Protein AF-A0A7C0WYH0-F1 (afdb_monomer)

Structure (mmCIF, N/CA/C/O backbone):
data_AF-A0A7C0WYH0-F1
#
_entry.id   AF-A0A7C0WYH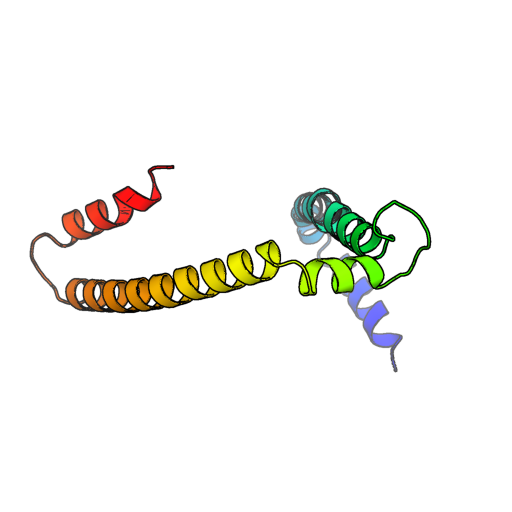0-F1
#
loop_
_atom_site.group_PDB
_atom_site.id
_atom_site.type_symbol
_atom_site.label_atom_id
_atom_site.label_alt_id
_atom_site.label_comp_id
_atom_site.label_asym_id
_atom_site.label_entity_id
_atom_site.label_seq_id
_atom_site.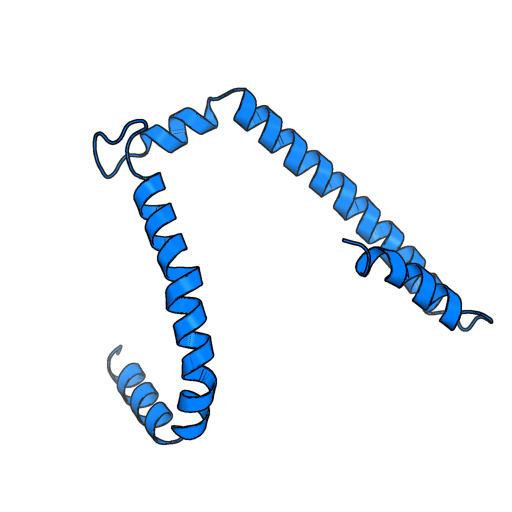pdbx_PDB_ins_code
_atom_site.Cartn_x
_atom_site.Cartn_y
_atom_site.Cartn_z
_atom_site.occupancy
_atom_site.B_iso_or_equiv
_atom_site.auth_seq_id
_atom_site.auth_comp_id
_atom_site.auth_asym_id
_atom_site.auth_atom_id
_atom_site.pdbx_PDB_model_num
ATOM 1 N N . MET A 1 1 ? 27.858 -26.585 3.522 1.00 47.06 1 MET A N 1
ATOM 2 C CA . MET A 1 1 ? 26.900 -26.501 4.652 1.00 47.06 1 MET A CA 1
ATOM 3 C C . MET A 1 1 ? 25.435 -26.288 4.215 1.00 47.06 1 MET A C 1
ATOM 5 O O . MET A 1 1 ? 24.564 -26.269 5.069 1.00 47.06 1 MET A O 1
ATOM 9 N N . SER A 1 2 ? 25.130 -26.199 2.909 1.00 54.72 2 SER A N 1
ATOM 10 C CA . SER A 1 2 ? 23.789 -25.935 2.343 1.00 54.72 2 SER A CA 1
ATOM 11 C C . SER A 1 2 ? 22.943 -27.181 2.012 1.00 54.72 2 SER A C 1
ATOM 13 O O . SER A 1 2 ? 21.732 -27.069 1.861 1.00 54.72 2 SER A O 1
ATOM 15 N N . PHE A 1 3 ? 23.538 -28.378 1.935 1.00 50.78 3 PHE A N 1
ATOM 16 C CA . PHE A 1 3 ? 22.833 -29.600 1.503 1.00 50.78 3 PHE A CA 1
ATOM 17 C C . PHE A 1 3 ? 22.036 -30.318 2.610 1.00 50.78 3 PHE A C 1
ATOM 19 O O . PHE A 1 3 ? 21.075 -31.026 2.318 1.00 50.78 3 PHE A O 1
ATOM 26 N N . VAL A 1 4 ? 22.382 -30.115 3.886 1.00 57.81 4 VAL A N 1
ATOM 27 C CA . VAL A 1 4 ? 21.726 -30.803 5.020 1.00 57.81 4 VAL A CA 1
ATOM 28 C C . VAL A 1 4 ? 20.323 -30.243 5.303 1.00 57.81 4 VAL A C 1
ATOM 30 O O . VAL A 1 4 ? 19.433 -30.978 5.722 1.00 57.81 4 VAL A O 1
ATOM 33 N N . SER A 1 5 ? 20.088 -28.961 5.002 1.00 54.69 5 SER A N 1
ATOM 34 C CA . SER A 1 5 ? 18.797 -28.295 5.235 1.00 54.69 5 SER A CA 1
ATOM 35 C C . SER A 1 5 ? 17.686 -28.811 4.304 1.00 54.69 5 SER A C 1
ATOM 37 O O . SER A 1 5 ? 16.541 -28.997 4.719 1.00 54.69 5 SER A O 1
ATOM 39 N N . PHE A 1 6 ? 18.031 -29.138 3.053 1.00 55.16 6 PHE A N 1
ATOM 40 C CA . PHE A 1 6 ? 17.059 -29.579 2.050 1.00 55.16 6 PHE A CA 1
ATOM 41 C C . PHE A 1 6 ? 16.551 -31.008 2.302 1.00 55.16 6 PHE A C 1
ATOM 43 O O . PHE A 1 6 ? 15.356 -31.276 2.171 1.00 55.16 6 PHE A O 1
ATOM 50 N N . SER A 1 7 ? 17.421 -31.927 2.745 1.00 53.94 7 SER A N 1
ATOM 51 C CA . SER A 1 7 ? 16.996 -33.302 3.063 1.00 53.94 7 SER A CA 1
ATOM 52 C C . SER A 1 7 ? 16.130 -33.367 4.329 1.00 53.94 7 SER A C 1
ATOM 54 O O . SER A 1 7 ? 15.210 -34.184 4.412 1.00 53.94 7 SER A O 1
ATOM 56 N N . PHE A 1 8 ? 16.352 -32.456 5.284 1.00 58.34 8 PHE A N 1
ATOM 57 C CA . PHE A 1 8 ? 15.503 -32.292 6.465 1.00 58.34 8 PHE A CA 1
ATOM 58 C C . PHE A 1 8 ? 14.095 -31.794 6.096 1.00 58.34 8 PHE A C 1
ATOM 60 O O . PHE A 1 8 ? 13.100 -32.334 6.587 1.00 58.34 8 PHE A O 1
ATOM 67 N N . PHE A 1 9 ? 14.003 -30.830 5.174 1.00 59.16 9 PHE A N 1
ATOM 68 C CA . PHE A 1 9 ? 12.736 -30.313 4.646 1.00 59.16 9 PHE A CA 1
ATOM 69 C C . PHE A 1 9 ? 11.920 -31.407 3.932 1.00 59.16 9 PHE A C 1
ATOM 71 O O . PHE A 1 9 ? 10.738 -31.599 4.221 1.00 59.16 9 PHE A O 1
ATOM 78 N N . LEU A 1 10 ? 12.574 -32.218 3.093 1.00 60.91 10 LEU A N 1
ATOM 79 C CA . LEU A 1 10 ? 11.945 -33.354 2.405 1.00 60.91 10 LEU A CA 1
ATOM 80 C C . LEU A 1 10 ? 11.448 -34.441 3.374 1.00 60.91 10 LEU A C 1
ATOM 82 O O . LEU A 1 10 ? 10.385 -35.031 3.166 1.00 60.91 10 LEU A O 1
ATOM 86 N N . LYS A 1 11 ? 12.166 -34.682 4.479 1.00 58.59 11 LYS A N 1
ATOM 87 C CA . LYS A 1 11 ? 11.753 -35.658 5.502 1.00 58.59 11 LYS A CA 1
ATOM 88 C C . LYS A 1 11 ? 10.536 -35.179 6.310 1.00 58.59 11 LYS A C 1
ATOM 90 O O . LYS A 1 11 ? 9.728 -36.006 6.732 1.00 58.59 11 LYS A O 1
ATOM 95 N N . ARG A 1 12 ? 10.365 -33.860 6.479 1.00 58.62 12 ARG A N 1
ATOM 96 C CA . ARG A 1 12 ? 9.192 -33.228 7.118 1.00 58.62 12 ARG A CA 1
ATOM 97 C C . ARG A 1 12 ? 7.939 -33.322 6.234 1.00 58.62 12 ARG A C 1
ATOM 99 O O . ARG A 1 12 ? 6.874 -33.658 6.744 1.00 58.62 12 ARG A O 1
ATOM 106 N N . ILE A 1 13 ? 8.091 -33.136 4.919 1.00 60.59 13 ILE A N 1
ATOM 107 C CA . ILE A 1 13 ? 7.013 -33.269 3.918 1.00 60.59 13 ILE A CA 1
ATOM 108 C C . ILE A 1 13 ? 6.364 -34.662 3.956 1.00 60.59 13 ILE A C 1
ATOM 110 O O . ILE A 1 13 ? 5.146 -34.795 3.868 1.00 60.59 13 ILE A O 1
ATOM 114 N N . SER A 1 14 ? 7.164 -35.714 4.149 1.00 59.59 14 SER A N 1
ATOM 115 C CA . SER A 1 14 ? 6.667 -37.096 4.190 1.00 59.59 14 SER A CA 1
ATOM 116 C C . SER A 1 14 ? 5.827 -37.421 5.435 1.00 59.59 14 SER A C 1
ATOM 118 O O . SER A 1 14 ? 4.983 -38.316 5.385 1.00 59.59 14 SER A O 1
ATOM 120 N N . LYS A 1 15 ? 6.022 -36.695 6.546 1.00 65.75 15 LYS A N 1
ATOM 121 C CA . LYS A 1 15 ? 5.305 -36.942 7.808 1.00 65.75 15 LYS A CA 1
ATOM 122 C C . LYS A 1 15 ? 3.924 -36.270 7.848 1.00 65.75 15 LYS A C 1
ATOM 124 O O . LYS A 1 15 ? 3.029 -36.786 8.506 1.00 65.75 15 LYS A O 1
ATOM 129 N N . ASN A 1 16 ? 3.741 -35.192 7.080 1.00 74.44 16 ASN A N 1
ATOM 130 C CA . ASN A 1 16 ? 2.560 -34.322 7.104 1.00 74.44 16 ASN A CA 1
ATOM 131 C C . ASN A 1 16 ? 1.852 -34.258 5.733 1.00 74.44 16 ASN A C 1
ATOM 133 O O . ASN A 1 16 ? 1.388 -33.209 5.288 1.00 74.44 16 ASN A O 1
ATOM 137 N N . LYS A 1 17 ? 1.773 -35.393 5.024 1.00 77.31 17 LYS A N 1
ATOM 138 C CA . LYS A 1 17 ? 1.213 -35.458 3.658 1.00 77.31 17 LYS A CA 1
ATOM 139 C C . LYS A 1 17 ? -0.235 -34.969 3.570 1.00 77.31 17 LYS A C 1
ATOM 141 O O . LYS A 1 17 ? -0.604 -34.357 2.574 1.00 77.31 17 LYS A O 1
ATOM 146 N N . PHE A 1 18 ? -1.035 -35.225 4.607 1.00 82.06 18 PHE A N 1
ATOM 147 C CA . PHE A 1 18 ? -2.437 -34.805 4.664 1.00 82.06 18 PHE A CA 1
ATOM 148 C C . PHE A 1 18 ? -2.575 -33.278 4.745 1.00 82.06 18 PHE A C 1
ATOM 150 O O . PHE A 1 18 ? -3.338 -32.684 3.991 1.00 82.06 18 PHE A O 1
ATOM 157 N N . GLU A 1 19 ? -1.767 -32.630 5.585 1.00 86.31 19 GLU A N 1
ATOM 158 C CA . GLU A 1 19 ? -1.731 -31.168 5.727 1.00 86.31 19 GLU A CA 1
ATOM 159 C C . GLU A 1 19 ? -1.280 -30.493 4.426 1.00 86.31 19 GLU A C 1
ATOM 161 O O . GLU A 1 19 ? -1.860 -29.496 4.001 1.00 86.31 19 GLU A O 1
ATOM 166 N N . ILE A 1 20 ? -0.282 -31.073 3.750 1.00 86.25 20 ILE A N 1
ATOM 167 C CA . ILE A 1 20 ? 0.213 -30.554 2.471 1.00 86.25 20 ILE A CA 1
ATOM 168 C C . ILE A 1 20 ? -0.851 -30.677 1.387 1.00 86.25 20 ILE A C 1
ATOM 170 O O . ILE A 1 20 ? -1.051 -29.719 0.655 1.00 86.25 20 ILE A O 1
ATOM 174 N N . ILE A 1 21 ? -1.561 -31.805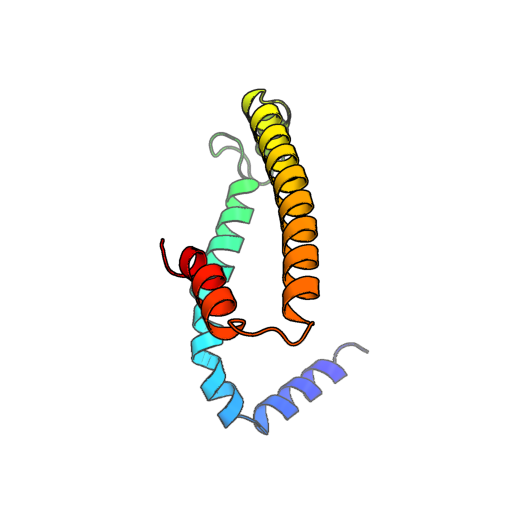 1.303 1.00 91.75 21 ILE A N 1
ATOM 175 C CA . ILE A 1 21 ? -2.653 -32.000 0.338 1.00 91.75 21 ILE A CA 1
ATOM 176 C C . ILE A 1 21 ? -3.786 -30.989 0.546 1.00 91.75 21 ILE A C 1
ATOM 178 O O . ILE A 1 21 ? -4.320 -30.482 -0.436 1.00 91.75 21 ILE A O 1
ATOM 182 N N . LEU A 1 22 ? -4.125 -30.661 1.796 1.00 91.06 22 LEU A N 1
ATOM 183 C CA . LEU A 1 22 ? -5.176 -29.687 2.108 1.00 91.06 22 LEU A CA 1
ATOM 184 C C . LEU A 1 22 ? -4.789 -28.251 1.734 1.00 91.06 22 LEU A C 1
ATOM 186 O O . LEU A 1 22 ? -5.639 -27.481 1.296 1.00 91.06 22 LEU A O 1
ATOM 190 N N . ILE A 1 23 ? -3.513 -27.892 1.883 1.00 92.25 23 ILE A N 1
ATOM 191 C CA . ILE A 1 23 ? -3.010 -26.550 1.550 1.00 92.25 23 ILE A CA 1
ATOM 192 C C . ILE A 1 23 ? -2.634 -26.448 0.061 1.00 92.25 23 ILE A C 1
ATOM 194 O O . ILE A 1 23 ? -2.652 -25.354 -0.503 1.00 92.25 23 ILE A O 1
ATOM 198 N N . LEU A 1 24 ? -2.346 -27.573 -0.604 1.00 92.38 24 LEU A N 1
ATOM 199 C CA . LEU A 1 24 ? -1.959 -27.643 -2.015 1.00 92.38 24 LEU A CA 1
ATOM 200 C C . LEU A 1 24 ? -2.889 -26.862 -2.962 1.00 92.38 24 LEU A C 1
ATOM 202 O O . LEU A 1 24 ? -2.355 -26.092 -3.758 1.00 92.38 24 LEU A O 1
ATOM 206 N N . PRO A 1 25 ? -4.234 -26.995 -2.917 1.00 92.06 25 PRO A N 1
ATOM 207 C CA . PRO A 1 25 ? -5.108 -26.262 -3.835 1.00 92.06 25 PRO A CA 1
ATOM 208 C C . PRO A 1 25 ? -5.025 -24.743 -3.641 1.00 92.06 25 PRO A C 1
ATOM 210 O O . PRO A 1 25 ? -4.976 -24.007 -4.624 1.00 92.06 25 PRO A O 1
ATOM 213 N N . LEU A 1 26 ? -4.931 -24.270 -2.393 1.00 93.25 26 LEU A N 1
ATOM 214 C CA . LEU A 1 26 ? -4.733 -22.850 -2.093 1.00 93.25 26 LEU A CA 1
ATOM 215 C C . LEU A 1 26 ? -3.366 -22.369 -2.592 1.00 93.25 26 LEU A C 1
ATOM 217 O O . LEU A 1 26 ? -3.270 -21.319 -3.222 1.00 93.25 26 LEU A O 1
ATOM 221 N N . ALA A 1 27 ? -2.312 -23.145 -2.339 1.00 91.19 27 ALA A N 1
ATOM 222 C CA . ALA A 1 27 ? -0.967 -22.808 -2.783 1.00 91.19 27 ALA A CA 1
ATOM 223 C C . ALA A 1 27 ? -0.898 -22.726 -4.314 1.00 91.19 27 ALA A C 1
ATOM 225 O O . ALA A 1 27 ? -0.436 -21.722 -4.848 1.00 91.19 27 ALA A O 1
ATOM 226 N N . LEU A 1 28 ? -1.409 -23.734 -5.027 1.00 93.19 28 LEU A N 1
ATOM 227 C CA . LEU A 1 28 ? -1.459 -23.742 -6.491 1.00 93.19 28 LEU A CA 1
ATOM 228 C C . LEU A 1 28 ? -2.244 -22.550 -7.043 1.00 93.19 28 LEU A C 1
ATOM 230 O O . LEU A 1 28 ? -1.798 -21.938 -8.011 1.00 93.19 2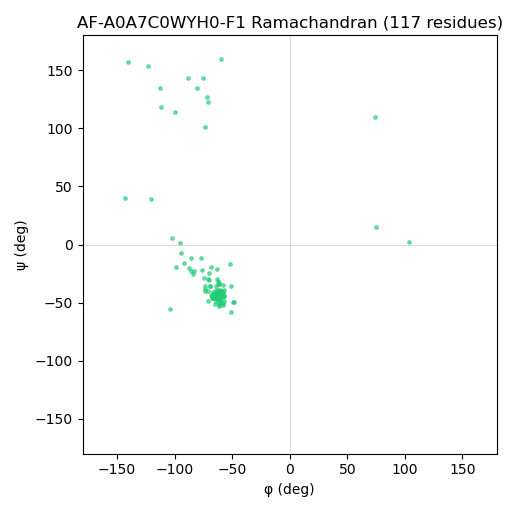8 LEU A O 1
ATOM 234 N N . PHE A 1 29 ? -3.362 -22.184 -6.410 1.00 94.06 29 PHE A N 1
ATOM 235 C CA . PHE A 1 29 ? -4.125 -20.997 -6.787 1.00 94.06 29 PHE A CA 1
ATOM 236 C C . PHE A 1 29 ? -3.289 -19.716 -6.653 1.00 94.06 29 PHE A C 1
ATOM 238 O O . PHE A 1 29 ? -3.173 -18.962 -7.616 1.00 94.06 29 PHE A O 1
ATOM 245 N N . VAL A 1 30 ? -2.641 -19.494 -5.504 1.00 94.44 30 VAL A N 1
ATOM 246 C CA . VAL A 1 30 ? -1.788 -18.313 -5.277 1.00 94.44 30 VAL A CA 1
ATOM 247 C C . VAL A 1 30 ? -0.609 -18.281 -6.255 1.00 94.44 30 VAL A C 1
ATOM 249 O O . VAL A 1 30 ? -0.322 -17.245 -6.857 1.00 94.44 30 VAL A O 1
ATOM 252 N N . PHE A 1 31 ? 0.068 -19.411 -6.471 1.00 91.44 31 PHE A N 1
ATOM 253 C CA . PHE A 1 31 ? 1.199 -19.470 -7.398 1.00 91.44 31 PHE A CA 1
ATOM 254 C C . PHE A 1 31 ? 0.772 -19.226 -8.851 1.00 91.44 31 PHE A C 1
ATOM 256 O O . PHE A 1 31 ? 1.424 -18.456 -9.555 1.00 91.44 31 PHE A O 1
ATOM 263 N N . GLY A 1 32 ? -0.330 -19.834 -9.291 1.00 91.19 32 GLY A N 1
ATOM 264 C CA . GLY A 1 32 ? -0.820 -19.703 -10.662 1.00 91.19 32 GLY A CA 1
ATOM 265 C C . GLY A 1 32 ? -1.405 -18.325 -10.966 1.00 91.19 32 GLY A C 1
ATOM 266 O O . GLY A 1 32 ? -1.037 -17.711 -11.964 1.00 91.19 32 GLY A O 1
ATOM 267 N N . PHE A 1 33 ? -2.291 -17.824 -10.101 1.00 93.44 33 PHE A N 1
ATOM 268 C CA . PHE A 1 33 ? -3.102 -16.634 -10.383 1.00 93.44 33 PHE A CA 1
ATOM 269 C C . PHE A 1 33 ? -2.571 -15.342 -9.767 1.00 93.44 33 PHE A C 1
ATOM 271 O O . PHE A 1 33 ? -2.935 -14.266 -10.229 1.00 93.44 33 PHE A O 1
ATOM 278 N N . THR A 1 34 ? -1.717 -15.410 -8.747 1.00 92.50 34 THR A N 1
ATOM 279 C CA . THR A 1 34 ? -1.117 -14.212 -8.145 1.00 92.50 34 THR A CA 1
ATOM 280 C C . THR A 1 34 ? 0.329 -14.060 -8.588 1.00 92.50 34 THR A C 1
ATOM 282 O O . THR A 1 34 ? 0.695 -13.040 -9.165 1.00 92.50 34 THR A O 1
ATOM 285 N N . ILE A 1 35 ? 1.158 -15.083 -8.374 1.00 93.94 35 ILE A N 1
ATOM 286 C CA . ILE A 1 35 ? 2.598 -14.979 -8.646 1.00 93.94 35 ILE A CA 1
ATOM 287 C C . ILE A 1 35 ? 2.889 -14.994 -10.150 1.00 93.94 35 ILE A C 1
ATOM 289 O O . ILE A 1 35 ? 3.720 -14.209 -10.604 1.00 93.94 35 ILE A O 1
ATOM 293 N N . GLY A 1 36 ? 2.182 -15.818 -10.931 1.00 92.69 36 GLY A N 1
ATOM 294 C CA . GLY A 1 36 ? 2.315 -15.852 -12.391 1.00 92.69 36 GLY A CA 1
ATOM 295 C C . GLY A 1 36 ? 2.196 -14.463 -13.042 1.00 92.69 36 GLY A C 1
ATOM 296 O O . GLY A 1 36 ? 3.158 -14.015 -13.673 1.00 92.69 36 GLY A O 1
ATOM 297 N N . PRO A 1 37 ? 1.077 -13.737 -12.848 1.00 93.94 37 PRO A N 1
ATOM 298 C CA . PRO A 1 37 ? 0.911 -12.381 -13.376 1.00 93.94 37 PRO A CA 1
ATOM 299 C C . PRO A 1 37 ? 1.922 -11.366 -12.835 1.00 93.94 37 PRO A C 1
ATOM 301 O O . PRO A 1 37 ? 2.343 -10.487 -13.579 1.00 93.94 37 PRO A O 1
ATOM 304 N N . ILE A 1 38 ? 2.358 -11.488 -11.575 1.00 95.19 38 ILE A N 1
ATOM 305 C CA . ILE A 1 38 ? 3.391 -10.604 -11.008 1.00 95.19 38 ILE A CA 1
ATOM 306 C C . ILE A 1 38 ? 4.712 -10.763 -11.762 1.00 95.19 38 ILE A C 1
ATOM 308 O O . ILE A 1 38 ? 5.329 -9.766 -12.129 1.00 95.19 38 ILE A O 1
ATOM 312 N N . ILE A 1 39 ? 5.140 -12.001 -12.027 1.00 93.38 39 ILE A N 1
ATOM 313 C CA . ILE A 1 39 ? 6.373 -12.256 -12.782 1.00 93.38 39 ILE A CA 1
ATOM 314 C C . ILE A 1 39 ? 6.256 -11.665 -14.188 1.00 93.38 39 ILE A C 1
ATOM 316 O O . ILE A 1 39 ? 7.171 -10.974 -14.630 1.00 93.38 39 ILE A O 1
ATOM 320 N N . GLN A 1 40 ? 5.124 -11.874 -14.866 1.00 90.06 40 GLN A N 1
ATOM 321 C CA . GLN A 1 40 ? 4.886 -11.291 -16.189 1.00 90.06 40 GLN A CA 1
ATOM 322 C C . GLN A 1 40 ? 4.920 -9.761 -16.153 1.00 90.06 40 GLN A C 1
ATOM 324 O O . GLN A 1 40 ? 5.581 -9.150 -16.985 1.00 90.06 40 GLN A O 1
ATOM 329 N N . ALA A 1 41 ? 4.270 -9.135 -15.169 1.00 90.62 41 ALA A N 1
ATOM 330 C CA . ALA A 1 41 ? 4.272 -7.684 -15.003 1.00 90.62 41 ALA A CA 1
ATOM 331 C C . ALA A 1 41 ? 5.687 -7.127 -14.791 1.00 90.62 41 ALA A C 1
ATOM 333 O O . ALA A 1 41 ? 6.032 -6.102 -15.374 1.00 90.62 41 ALA A O 1
ATOM 334 N N . ILE A 1 42 ? 6.516 -7.824 -14.008 1.00 90.88 42 ILE A N 1
ATOM 335 C CA . ILE A 1 42 ? 7.921 -7.458 -13.801 1.00 90.88 42 ILE A CA 1
ATOM 336 C C . ILE A 1 42 ? 8.716 -7.611 -15.100 1.00 90.88 42 ILE A C 1
ATOM 338 O O . ILE A 1 42 ? 9.494 -6.731 -15.445 1.00 90.88 42 ILE A O 1
ATOM 342 N N . MET A 1 43 ? 8.536 -8.704 -15.846 1.00 88.38 43 MET A N 1
ATOM 343 C CA . MET A 1 43 ? 9.226 -8.875 -17.129 1.00 88.38 43 MET A CA 1
ATOM 344 C C . MET A 1 43 ? 8.846 -7.760 -18.111 1.00 88.38 43 MET A C 1
ATOM 346 O O . MET A 1 43 ? 9.735 -7.106 -18.652 1.00 88.38 43 MET A O 1
ATOM 350 N N . MET A 1 44 ? 7.549 -7.466 -18.237 1.00 87.12 44 MET A N 1
ATOM 351 C CA . MET A 1 44 ? 7.039 -6.384 -19.082 1.00 87.12 44 MET A CA 1
ATOM 352 C C . MET A 1 44 ? 7.543 -5.002 -18.643 1.00 87.12 44 MET A C 1
ATOM 354 O O . MET A 1 44 ? 7.782 -4.144 -19.487 1.00 87.12 44 MET A O 1
ATOM 358 N N . SER A 1 45 ? 7.761 -4.755 -17.345 1.00 87.75 45 SER A N 1
ATOM 359 C CA . SER A 1 45 ? 8.251 -3.447 -16.886 1.00 87.75 45 SER A CA 1
ATOM 360 C C . SER A 1 45 ? 9.696 -3.144 -17.300 1.00 87.75 45 SER A C 1
ATOM 362 O O . SER A 1 45 ? 10.087 -1.976 -17.312 1.00 87.75 45 SER A O 1
ATOM 364 N N . PHE A 1 46 ? 10.482 -4.170 -17.651 1.00 87.56 46 PHE A N 1
ATOM 365 C CA . PHE A 1 46 ? 11.844 -4.031 -18.189 1.00 87.56 46 PHE A CA 1
ATOM 366 C C . PHE A 1 46 ? 11.907 -4.062 -19.720 1.00 87.56 46 PHE A C 1
ATOM 368 O O . PHE A 1 46 ? 12.999 -3.975 -20.290 1.00 87.56 46 PHE A O 1
ATOM 375 N N . GLU A 1 47 ? 10.770 -4.186 -20.398 1.00 84.25 47 GLU A N 1
ATOM 376 C CA . GLU A 1 47 ? 10.698 -3.976 -21.838 1.00 84.25 47 GLU A CA 1
ATOM 377 C C . GLU A 1 47 ? 10.755 -2.471 -22.133 1.00 84.25 47 GLU A C 1
ATOM 379 O O . GLU A 1 47 ? 10.249 -1.637 -21.372 1.00 84.25 47 GLU A O 1
ATOM 384 N N . GLY A 1 48 ? 11.422 -2.098 -23.228 1.00 73.81 48 GLY A N 1
ATOM 385 C CA . GLY A 1 48 ? 11.461 -0.707 -23.675 1.00 73.81 48 GLY A CA 1
ATOM 386 C C . GLY A 1 48 ? 10.065 -0.163 -23.965 1.00 73.81 48 GLY A C 1
ATOM 387 O O . GLY A 1 48 ? 9.139 -0.921 -24.243 1.00 73.81 48 GLY A O 1
ATOM 388 N N . THR A 1 49 ? 9.930 1.165 -23.963 1.00 64.06 49 THR A N 1
ATOM 389 C CA . THR A 1 49 ? 8.659 1.914 -24.024 1.00 64.06 49 THR A CA 1
ATOM 390 C C . THR A 1 49 ? 7.726 1.512 -25.181 1.00 64.06 49 THR A C 1
ATOM 392 O O . THR A 1 49 ? 6.539 1.813 -25.129 1.00 64.06 49 THR A O 1
ATOM 395 N N . PHE A 1 50 ? 8.249 0.817 -26.203 1.00 64.31 50 PHE A N 1
ATOM 396 C CA . PHE A 1 50 ? 7.516 0.281 -27.357 1.00 64.31 50 PHE A CA 1
ATOM 397 C C . PHE A 1 50 ? 8.048 -1.093 -27.830 1.00 64.31 50 PHE A C 1
ATOM 399 O O . PHE A 1 50 ? 8.185 -1.327 -29.028 1.00 64.31 50 PHE A O 1
ATOM 406 N N . GLY A 1 51 ? 8.406 -1.994 -26.906 1.00 65.44 51 GLY A N 1
ATOM 407 C CA . GLY A 1 51 ? 8.762 -3.388 -27.237 1.00 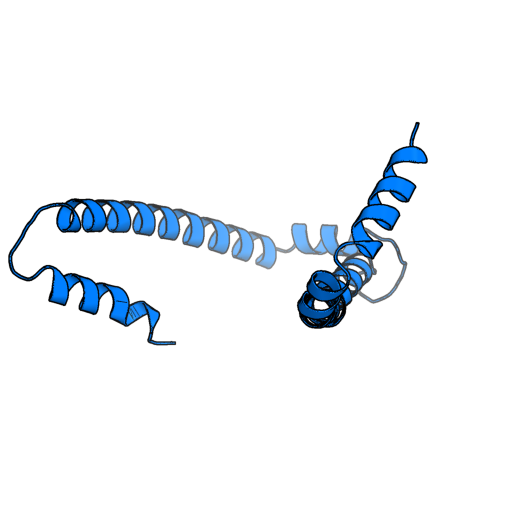65.44 51 GLY A CA 1
ATOM 408 C C . GLY A 1 51 ? 10.143 -3.590 -27.879 1.00 65.44 51 GLY A C 1
ATOM 409 O O . GLY A 1 51 ? 10.427 -4.649 -28.433 1.00 65.44 51 GLY A O 1
ATOM 410 N N . GLY A 1 52 ? 11.018 -2.583 -27.813 1.00 66.31 52 GLY A N 1
ATOM 411 C CA . GLY A 1 52 ? 12.379 -2.636 -28.350 1.00 66.31 52 GLY A CA 1
ATOM 412 C C . GLY A 1 52 ? 13.434 -2.624 -27.246 1.00 66.31 52 GLY A C 1
ATOM 413 O O . GLY A 1 52 ? 13.550 -1.632 -26.528 1.00 66.31 52 GLY A O 1
ATOM 414 N N . ASN A 1 53 ? 14.226 -3.700 -27.187 1.00 65.88 53 ASN A N 1
ATOM 415 C CA . ASN A 1 53 ? 15.307 -4.015 -26.239 1.00 65.88 53 ASN A CA 1
ATOM 416 C C . ASN A 1 53 ? 14.844 -4.436 -24.831 1.00 65.88 53 ASN A C 1
ATOM 418 O O . ASN A 1 53 ? 14.399 -3.619 -24.027 1.00 65.88 53 ASN A O 1
ATOM 422 N N . PHE A 1 54 ? 15.031 -5.724 -24.527 1.00 72.88 54 PHE A N 1
ATOM 423 C CA . PHE A 1 54 ? 14.972 -6.305 -23.185 1.00 72.88 54 PHE A CA 1
ATOM 424 C C . PHE A 1 54 ? 16.385 -6.775 -22.795 1.00 72.88 54 PHE A C 1
ATOM 426 O O . PHE A 1 54 ? 17.022 -7.442 -23.617 1.00 72.88 54 PHE A O 1
ATOM 433 N N . PRO A 1 55 ? 16.890 -6.500 -21.578 1.00 75.06 55 PRO A N 1
ATOM 434 C CA . PRO A 1 55 ? 16.322 -5.671 -20.506 1.00 75.06 55 PRO A CA 1
ATOM 435 C C . PRO A 1 55 ? 16.723 -4.183 -20.614 1.00 75.06 55 PRO A C 1
ATOM 437 O O . PRO A 1 55 ? 17.866 -3.866 -20.944 1.00 75.06 55 PRO A O 1
ATOM 440 N N . THR A 1 56 ? 15.816 -3.253 -20.283 1.00 82.81 56 THR A N 1
ATOM 441 C CA . THR A 1 56 ? 16.105 -1.805 -20.231 1.00 82.81 56 THR A CA 1
ATOM 442 C C . THR A 1 56 ? 15.441 -1.094 -19.048 1.00 82.81 56 THR A C 1
ATOM 444 O O . THR A 1 56 ? 14.432 -1.536 -18.507 1.00 82.81 56 THR A O 1
ATOM 447 N N . LEU A 1 57 ? 16.010 0.049 -18.652 1.00 86.00 57 LEU A N 1
ATOM 448 C CA . LEU A 1 57 ? 15.474 0.962 -17.630 1.00 86.00 57 LEU A CA 1
ATOM 449 C C . LEU A 1 57 ? 14.797 2.206 -18.240 1.00 86.00 57 LEU A C 1
ATOM 451 O O . LEU A 1 57 ? 14.389 3.116 -17.515 1.00 86.00 57 LEU A O 1
ATOM 455 N N . ALA A 1 58 ? 14.675 2.261 -19.571 1.00 85.75 58 ALA A N 1
ATOM 456 C CA . ALA A 1 58 ? 14.112 3.403 -20.293 1.00 85.75 58 ALA A CA 1
ATOM 457 C C . ALA A 1 58 ? 12.675 3.738 -19.854 1.00 85.75 58 ALA A C 1
ATOM 459 O O . ALA A 1 58 ? 12.356 4.908 -19.646 1.00 85.75 58 ALA A O 1
ATOM 460 N N . SER A 1 59 ? 11.842 2.717 -19.637 1.00 86.69 59 SER A N 1
ATOM 461 C CA . SER A 1 59 ? 10.444 2.857 -19.212 1.00 86.69 59 SER A CA 1
ATOM 462 C C . SER A 1 59 ? 10.320 3.528 -17.838 1.00 86.69 59 SER A C 1
ATOM 464 O O . SER A 1 59 ? 9.512 4.440 -17.660 1.00 86.69 59 SER A O 1
ATOM 466 N N . TYR A 1 60 ? 11.189 3.176 -16.884 1.00 89.31 60 TYR A N 1
ATOM 467 C CA . TYR A 1 60 ? 11.229 3.822 -15.568 1.00 89.31 60 TYR A CA 1
ATOM 468 C C . TYR A 1 60 ? 11.695 5.277 -15.650 1.00 89.31 60 TYR A C 1
ATOM 470 O O . TYR A 1 60 ? 11.068 6.159 -15.062 1.00 89.31 60 TYR A O 1
ATOM 478 N N . SER A 1 61 ? 12.767 5.546 -16.405 1.00 88.31 61 SER A N 1
ATOM 479 C CA . SER A 1 61 ? 13.276 6.910 -16.594 1.00 88.31 61 SER A CA 1
ATOM 480 C C . SER A 1 61 ? 12.221 7.823 -17.228 1.00 88.31 61 SER A C 1
ATOM 482 O O . SER A 1 61 ? 12.000 8.939 -16.752 1.00 88.31 61 SER A O 1
ATOM 484 N N . TYR A 1 62 ? 11.509 7.325 -18.243 1.00 89.62 62 TYR A N 1
ATOM 485 C CA . TYR A 1 62 ? 10.419 8.037 -18.905 1.00 89.62 62 TYR A CA 1
ATOM 486 C C . TYR A 1 62 ? 9.302 8.430 -17.925 1.00 89.62 62 TYR A C 1
ATOM 488 O O . TYR A 1 62 ? 8.924 9.599 -17.854 1.00 89.62 62 TYR A O 1
ATOM 496 N N . ILE A 1 63 ? 8.814 7.479 -17.119 1.00 89.94 63 ILE A N 1
ATOM 497 C CA . ILE A 1 63 ? 7.717 7.710 -16.167 1.00 89.94 63 ILE A CA 1
ATOM 498 C C . ILE A 1 63 ? 8.122 8.710 -15.077 1.00 89.94 63 ILE A C 1
ATOM 500 O O . ILE A 1 63 ? 7.366 9.631 -14.777 1.00 89.94 63 ILE A O 1
ATOM 504 N N . VAL A 1 64 ? 9.329 8.580 -14.516 1.00 90.38 64 VAL A N 1
ATOM 505 C CA . VAL A 1 64 ? 9.810 9.450 -13.426 1.00 90.38 64 VAL A CA 1
ATOM 506 C C . VAL A 1 64 ? 9.907 10.915 -13.861 1.00 90.38 64 VAL A C 1
ATOM 508 O O . VAL A 1 64 ? 9.684 11.813 -13.049 1.00 90.38 64 VAL A O 1
ATOM 511 N N . HIS A 1 65 ? 10.203 11.187 -15.134 1.00 91.31 65 HIS A N 1
ATOM 512 C CA . HIS A 1 65 ? 10.256 12.551 -15.670 1.00 91.31 65 HIS A CA 1
ATOM 513 C C . HIS A 1 65 ? 8.890 13.079 -16.129 1.00 91.31 65 HIS A C 1
ATOM 515 O O . HIS A 1 65 ? 8.745 14.284 -16.339 1.00 91.31 65 HIS A O 1
ATOM 521 N N . HIS A 1 66 ? 7.877 12.219 -16.228 1.00 93.06 66 HIS A N 1
ATOM 522 C CA . HIS A 1 66 ? 6.554 12.588 -16.706 1.00 93.06 66 HIS A CA 1
ATOM 523 C C . HIS A 1 66 ? 5.794 13.440 -15.673 1.00 93.06 66 HIS A C 1
ATOM 525 O O . HIS A 1 66 ? 5.629 13.051 -14.514 1.00 93.06 66 HIS A O 1
ATOM 531 N N . HIS A 1 67 ? 5.286 14.607 -16.086 1.00 92.19 67 HIS A N 1
ATOM 532 C CA . HIS A 1 67 ? 4.626 15.557 -15.178 1.00 92.19 67 HIS A CA 1
ATOM 533 C C . HIS A 1 67 ? 3.405 14.948 -14.466 1.00 92.19 67 HIS A C 1
ATOM 535 O O . HIS A 1 67 ? 3.267 15.080 -13.250 1.00 92.19 67 HIS A O 1
ATOM 541 N N . TYR A 1 68 ? 2.571 14.205 -15.200 1.00 94.50 68 TYR A N 1
ATOM 542 C CA . TYR A 1 68 ? 1.395 13.544 -14.629 1.00 94.50 68 TYR A CA 1
ATOM 543 C C . TYR A 1 68 ? 1.751 12.500 -13.568 1.00 94.50 68 TYR A C 1
ATOM 545 O O . TYR A 1 68 ? 1.021 12.363 -12.592 1.00 94.50 68 TYR A O 1
ATOM 553 N N . PHE A 1 69 ? 2.882 11.798 -13.714 1.00 94.50 69 PHE A N 1
ATOM 554 C CA . PHE A 1 69 ? 3.312 10.809 -12.726 1.00 94.50 69 PHE A CA 1
ATOM 555 C C . PHE A 1 69 ? 3.695 11.485 -11.409 1.00 94.50 69 PHE A C 1
ATOM 557 O O . PHE A 1 69 ? 3.242 11.067 -10.349 1.00 94.50 69 PHE A O 1
ATOM 564 N N . LYS A 1 70 ? 4.464 12.578 -11.471 1.00 94.75 70 LYS A N 1
ATOM 565 C CA . LYS A 1 70 ? 4.846 13.344 -10.274 1.00 94.75 70 LYS A CA 1
ATOM 566 C C . LYS A 1 70 ? 3.628 13.927 -9.559 1.00 94.75 70 LYS A C 1
ATOM 568 O O . LYS A 1 70 ? 3.540 13.828 -8.339 1.00 94.75 70 LYS A O 1
ATOM 573 N N . ALA A 1 71 ? 2.686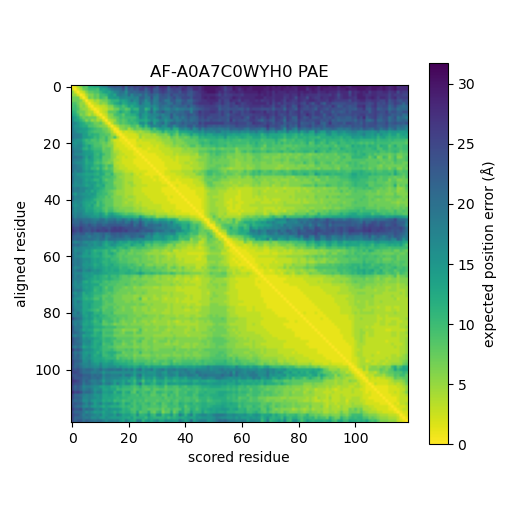 14.494 -10.314 1.00 96.44 71 ALA A N 1
ATOM 574 C CA . ALA A 1 71 ? 1.448 15.033 -9.757 1.00 96.44 71 ALA A CA 1
ATOM 575 C C . ALA A 1 71 ? 0.590 13.933 -9.105 1.00 96.44 71 ALA A C 1
ATOM 577 O O . ALA A 1 71 ? 0.151 14.087 -7.967 1.00 96.44 71 ALA A O 1
ATOM 578 N N . ALA A 1 72 ? 0.403 12.797 -9.784 1.00 97.06 72 ALA A N 1
ATOM 579 C CA . ALA A 1 72 ? -0.338 11.658 -9.247 1.00 97.06 72 ALA A CA 1
ATOM 580 C C . ALA A 1 72 ? 0.328 11.067 -7.993 1.00 97.06 72 ALA A C 1
ATOM 582 O O . ALA A 1 72 ? -0.358 10.768 -7.014 1.00 97.06 72 ALA A O 1
ATOM 583 N N . LEU A 1 73 ? 1.660 10.945 -7.992 1.00 97.19 73 LEU A N 1
ATOM 584 C CA . LEU A 1 73 ? 2.433 10.448 -6.855 1.00 97.19 73 LEU A CA 1
ATOM 585 C C . LEU A 1 73 ? 2.287 11.370 -5.641 1.00 97.19 73 LEU A C 1
ATOM 587 O O . LEU A 1 73 ? 2.004 10.894 -4.544 1.00 97.19 73 LEU A O 1
ATOM 591 N N . PHE A 1 74 ? 2.425 12.685 -5.841 1.00 97.50 74 PHE A N 1
ATOM 592 C CA . PHE A 1 74 ? 2.236 13.667 -4.777 1.00 97.50 74 PHE A CA 1
ATOM 593 C C . PHE A 1 74 ? 0.817 13.614 -4.209 1.00 97.50 74 PHE A C 1
ATOM 595 O O . PHE A 1 74 ? 0.657 13.510 -2.997 1.00 97.50 74 PHE A O 1
ATOM 602 N N . ASN A 1 75 ? -0.205 13.613 -5.069 1.00 97.44 75 ASN A N 1
ATOM 603 C CA . ASN A 1 75 ? -1.599 13.534 -4.632 1.00 97.44 75 ASN A CA 1
ATOM 604 C C . ASN A 1 75 ? -1.875 12.254 -3.839 1.00 97.44 75 ASN A C 1
ATOM 606 O O . ASN A 1 75 ? -2.519 12.315 -2.797 1.00 97.44 75 ASN A O 1
ATOM 610 N N . THR A 1 76 ? -1.355 11.111 -4.293 1.00 97.75 76 THR A N 1
ATOM 611 C CA . THR A 1 76 ? -1.510 9.828 -3.592 1.00 97.75 76 THR A CA 1
ATOM 612 C C . THR A 1 76 ? -0.883 9.898 -2.204 1.00 97.75 76 THR A C 1
ATOM 614 O O . THR A 1 76 ? -1.555 9.630 -1.215 1.00 97.75 76 THR A O 1
ATOM 617 N N . ILE A 1 77 ? 0.377 10.331 -2.104 1.00 98.31 77 ILE A N 1
ATOM 618 C CA . ILE A 1 77 ? 1.076 10.436 -0.817 1.00 98.31 77 ILE A CA 1
ATOM 619 C C . ILE A 1 77 ? 0.377 11.438 0.106 1.00 98.31 77 ILE A C 1
ATOM 621 O O . ILE A 1 77 ? 0.218 11.167 1.293 1.00 98.31 77 ILE A O 1
ATOM 625 N N . PHE A 1 78 ? -0.061 12.578 -0.427 1.00 98.38 78 PHE A N 1
ATOM 626 C CA . PHE A 1 78 ? -0.740 13.613 0.341 1.00 98.38 78 PHE A CA 1
ATOM 627 C C . PHE A 1 78 ? -2.088 13.124 0.884 1.00 98.38 78 PHE A C 1
ATOM 629 O O . PHE A 1 78 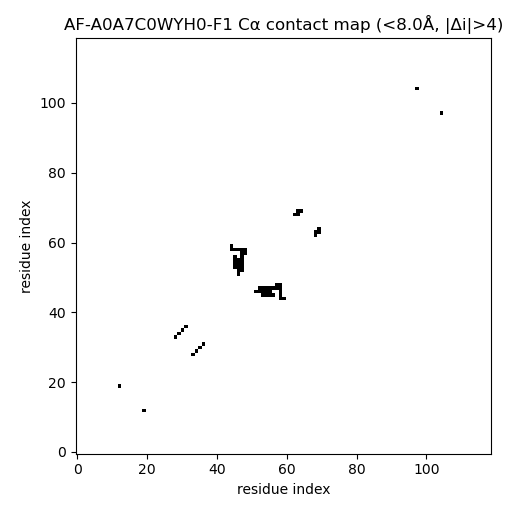? -2.326 13.207 2.088 1.00 98.38 78 PHE A O 1
ATOM 636 N N . ILE A 1 79 ? -2.945 12.562 0.024 1.00 98.25 79 ILE A N 1
ATOM 637 C CA . ILE A 1 79 ? -4.261 12.045 0.419 1.00 98.25 79 ILE A CA 1
ATOM 638 C C . ILE A 1 79 ? -4.104 10.873 1.389 1.00 98.25 79 ILE A C 1
ATOM 640 O O . ILE A 1 79 ? -4.770 10.860 2.419 1.00 98.25 79 ILE A O 1
ATOM 644 N N . THR A 1 80 ? -3.205 9.922 1.118 1.00 98.12 80 THR A N 1
ATOM 645 C CA . THR A 1 80 ? -2.947 8.796 2.026 1.00 98.12 80 THR A CA 1
ATOM 646 C C . THR A 1 80 ? -2.390 9.272 3.363 1.00 98.12 80 THR A C 1
ATOM 648 O O . THR A 1 80 ? -2.852 8.819 4.402 1.00 98.12 80 THR A O 1
ATOM 651 N N . GLY A 1 81 ? -1.431 10.200 3.366 1.00 98.44 81 GLY A N 1
ATOM 652 C CA . GLY A 1 81 ? -0.824 10.711 4.593 1.00 98.44 81 GLY A CA 1
ATOM 653 C C . GLY A 1 81 ? -1.825 11.458 5.473 1.00 98.44 81 GLY A C 1
ATOM 654 O O . GLY A 1 81 ? -1.936 11.170 6.666 1.00 98.44 81 GLY A O 1
ATOM 655 N N . VAL A 1 82 ? -2.591 12.382 4.888 1.00 98.44 82 VAL A N 1
ATOM 656 C CA . VAL A 1 82 ? -3.631 13.132 5.609 1.00 98.44 82 VAL A CA 1
ATOM 657 C C . VAL A 1 82 ? -4.764 12.199 6.037 1.00 98.44 82 VAL A C 1
ATOM 659 O O . VAL A 1 82 ? -5.163 12.226 7.200 1.00 98.44 82 VAL A O 1
ATOM 662 N N . GLY A 1 83 ? -5.240 11.342 5.132 1.00 98.06 83 GLY A N 1
ATOM 663 C CA . GLY A 1 83 ? -6.311 10.382 5.388 1.00 98.06 83 GLY A CA 1
ATOM 664 C C . GLY A 1 83 ? -5.972 9.433 6.531 1.00 98.06 83 GLY A C 1
ATOM 665 O O . GLY A 1 83 ? -6.720 9.374 7.500 1.00 98.06 83 GLY A O 1
ATOM 666 N N . LEU A 1 84 ? -4.808 8.779 6.479 1.00 98.12 84 LEU A N 1
ATOM 667 C CA . LEU A 1 84 ? -4.365 7.846 7.516 1.00 98.12 84 LEU A CA 1
ATOM 668 C C . LEU A 1 84 ? -4.156 8.548 8.861 1.00 98.12 84 LEU A C 1
ATOM 670 O O . LEU A 1 84 ? -4.531 8.018 9.902 1.00 98.12 84 LEU A O 1
ATOM 674 N N . THR A 1 85 ? -3.583 9.755 8.859 1.00 98.38 85 THR A N 1
ATOM 675 C CA . THR A 1 85 ? -3.394 10.527 10.098 1.00 98.38 85 THR A CA 1
ATOM 676 C C . THR A 1 85 ? -4.737 10.824 10.761 1.00 98.38 85 THR A C 1
ATOM 678 O O . THR A 1 85 ? -4.899 10.595 11.959 1.00 98.38 85 THR A O 1
ATOM 681 N N . LEU A 1 86 ? -5.717 11.298 9.987 1.00 98.12 86 LEU A N 1
ATOM 682 C CA . LEU A 1 86 ? -7.062 11.558 10.493 1.00 98.12 86 LEU A CA 1
ATOM 683 C C . LEU A 1 86 ? -7.751 10.266 10.942 1.00 98.12 86 LEU A C 1
ATOM 685 O O . LEU A 1 86 ? -8.303 10.232 12.039 1.00 98.12 86 LEU A O 1
ATOM 689 N N . GLU A 1 87 ? -7.681 9.201 10.144 1.00 95.94 87 GLU A N 1
ATOM 690 C CA . GLU A 1 87 ? -8.263 7.894 10.458 1.00 95.94 87 GLU A CA 1
ATOM 691 C C . GLU A 1 87 ? -7.729 7.341 11.783 1.00 95.94 87 GLU A C 1
ATOM 693 O O . GLU A 1 87 ? -8.511 6.900 12.621 1.00 95.94 87 GLU A O 1
ATOM 698 N N . LEU A 1 88 ? -6.419 7.436 12.027 1.00 97.62 88 LEU A N 1
ATOM 699 C CA . LEU A 1 88 ? -5.814 7.000 13.284 1.00 97.62 88 LEU A CA 1
ATOM 700 C C . LEU A 1 88 ? -6.259 7.865 14.465 1.00 97.62 88 LEU A C 1
ATOM 702 O O . LEU A 1 88 ? -6.578 7.327 15.524 1.00 97.62 88 LEU A O 1
ATOM 706 N N . ILE A 1 89 ? -6.315 9.190 14.301 1.00 98.25 89 ILE A N 1
ATOM 707 C CA . ILE A 1 89 ? -6.775 10.102 15.358 1.00 98.25 89 ILE A CA 1
ATOM 708 C C . ILE A 1 89 ? -8.231 9.798 15.722 1.00 98.25 89 ILE A C 1
ATOM 710 O O . ILE A 1 89 ? -8.535 9.560 16.892 1.00 98.25 89 ILE A O 1
ATOM 714 N N . PHE A 1 90 ? -9.130 9.759 14.737 1.00 95.69 90 PHE A N 1
ATOM 715 C CA . PHE A 1 90 ? -10.540 9.459 14.975 1.00 95.69 90 PHE A CA 1
ATOM 716 C C . PHE A 1 90 ? -10.727 8.035 15.496 1.00 95.69 90 PHE A C 1
ATOM 718 O O . PHE A 1 90 ? -11.444 7.842 16.474 1.00 95.69 90 PHE A O 1
ATOM 725 N N . GLY A 1 91 ? -10.039 7.050 14.920 1.00 94.19 91 GLY A N 1
ATOM 726 C CA . GLY A 1 91 ? -10.068 5.663 15.373 1.00 94.19 91 GLY A CA 1
ATOM 727 C C . GLY A 1 91 ? -9.660 5.522 16.839 1.00 94.19 91 GLY A C 1
ATOM 728 O O . GLY A 1 91 ? -10.353 4.853 17.603 1.00 94.19 91 GLY A O 1
ATOM 729 N N . MET A 1 92 ? -8.599 6.214 17.269 1.00 96.50 92 MET A N 1
ATOM 730 C CA . MET A 1 92 ? -8.173 6.236 18.672 1.00 96.50 92 MET A CA 1
ATOM 731 C C . MET A 1 92 ? -9.189 6.930 19.582 1.00 96.50 92 MET A C 1
ATOM 733 O O . MET A 1 92 ? -9.530 6.381 20.629 1.00 96.50 92 MET A O 1
ATOM 737 N N . ILE A 1 93 ? -9.708 8.101 19.194 1.00 94.62 93 ILE A N 1
ATOM 738 C CA . ILE A 1 93 ? -10.738 8.814 19.968 1.00 94.62 93 ILE A CA 1
ATOM 739 C C . ILE A 1 93 ? -11.961 7.912 20.171 1.00 94.62 93 ILE A C 1
ATOM 741 O O . ILE A 1 93 ? -12.433 7.735 21.295 1.00 94.62 93 ILE A O 1
ATOM 745 N N . LEU A 1 94 ? -12.449 7.297 19.092 1.00 91.94 94 LEU A N 1
ATOM 746 C CA . LEU A 1 9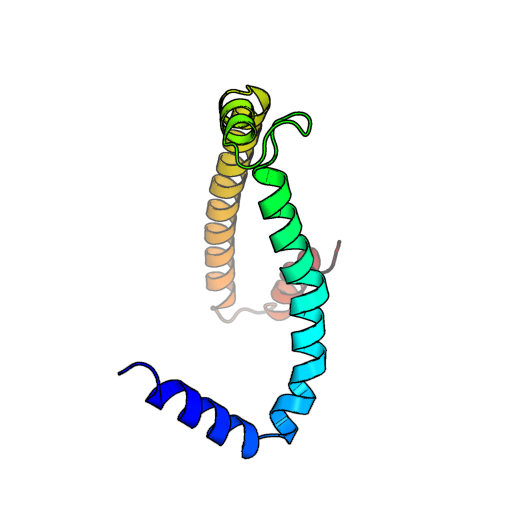4 ? -13.594 6.395 19.127 1.00 91.94 94 LEU A CA 1
ATOM 747 C C . LEU A 1 94 ? -13.302 5.151 19.973 1.00 91.94 94 LEU A C 1
ATOM 749 O O . LEU A 1 94 ? -14.152 4.755 20.768 1.00 91.94 94 LEU A O 1
ATOM 753 N N . ALA A 1 95 ? -12.104 4.567 19.867 1.00 92.44 95 ALA A N 1
ATOM 754 C CA . ALA A 1 95 ? -11.691 3.428 20.684 1.00 92.44 95 ALA A CA 1
ATOM 755 C C . ALA A 1 95 ? -11.678 3.760 22.185 1.00 92.44 95 ALA A C 1
ATOM 757 O O . ALA A 1 95 ? -12.169 2.963 22.985 1.00 92.44 95 ALA A O 1
ATOM 758 N N . LEU A 1 96 ? -11.180 4.941 22.569 1.00 92.75 96 LEU A N 1
ATOM 759 C CA . LEU A 1 96 ? -11.174 5.399 23.961 1.00 92.75 96 LEU A CA 1
ATOM 760 C C . LEU A 1 96 ? -12.595 5.603 24.500 1.00 92.75 96 LEU A C 1
ATOM 762 O O . LEU A 1 96 ? -12.914 5.099 25.575 1.00 92.75 96 LEU A O 1
ATOM 766 N N . ILE A 1 97 ? -13.480 6.246 23.730 1.00 90.38 97 ILE A N 1
ATOM 767 C CA . ILE A 1 97 ? -14.901 6.404 24.099 1.00 90.38 97 ILE A CA 1
ATOM 768 C C . ILE A 1 97 ? -15.556 5.034 24.304 1.00 90.38 97 ILE A C 1
ATOM 770 O O . ILE A 1 97 ? -16.299 4.808 25.259 1.00 90.38 97 ILE A O 1
ATOM 774 N N . LEU A 1 98 ? -15.262 4.088 23.414 1.00 89.38 98 LEU A N 1
ATOM 775 C CA . LEU A 1 98 ? -15.828 2.745 23.447 1.00 89.38 98 LEU A CA 1
ATOM 776 C C . LEU A 1 98 ? -15.201 1.833 24.508 1.00 89.38 98 LEU A C 1
ATOM 778 O O . LEU A 1 98 ? -15.746 0.755 24.763 1.00 89.38 98 LEU A O 1
ATOM 782 N N . SER A 1 99 ? -14.088 2.246 25.115 1.00 89.94 99 SER A N 1
ATOM 783 C CA . SER A 1 99 ? -13.451 1.568 26.245 1.00 89.94 99 SER A CA 1
ATOM 784 C C . SER A 1 99 ? -14.252 1.766 27.537 1.00 89.94 99 SER A C 1
ATOM 786 O O . SER A 1 99 ? -14.439 0.814 28.301 1.00 89.94 99 SER A O 1
ATOM 788 N N . GLU A 1 100 ? -14.866 2.940 27.715 1.00 87.00 100 GLU A N 1
ATOM 789 C CA . GLU A 1 100 ? -15.646 3.320 28.904 1.00 87.00 100 GLU A CA 1
ATOM 790 C C . GLU A 1 100 ? -17.071 2.761 28.912 1.00 87.00 100 GLU A C 1
ATOM 792 O O . GLU A 1 100 ? -17.764 2.751 27.888 1.00 87.00 100 GLU A O 1
ATOM 797 N N . LYS A 1 101 ? -17.531 2.213 30.044 1.00 82.25 101 LYS A N 1
ATOM 798 C CA . LYS A 1 101 ? -18.843 1.542 30.123 1.00 82.25 101 LYS A CA 1
ATOM 799 C C . LYS A 1 101 ? -19.974 2.583 30.091 1.00 82.25 101 LYS A C 1
ATOM 801 O O . LYS A 1 101 ? -20.292 3.166 31.118 1.00 82.25 101 LYS A O 1
ATOM 806 N N . PHE A 1 102 ? -20.613 2.767 28.932 1.00 87.88 102 PHE A N 1
ATOM 807 C CA . PHE A 1 102 ? -21.770 3.658 28.759 1.00 87.88 102 PHE A CA 1
ATOM 808 C C . PHE A 1 102 ? -23.005 2.933 28.196 1.00 87.88 102 PHE A C 1
ATOM 810 O O . PHE A 1 102 ? -22.903 1.922 27.490 1.00 87.88 102 PHE A O 1
ATOM 817 N N . PHE A 1 103 ? -24.191 3.461 28.509 1.00 79.38 103 PHE A N 1
ATOM 818 C CA . PHE A 1 103 ? -25.472 2.959 28.009 1.00 79.38 103 PHE A CA 1
ATOM 819 C C . PHE A 1 103 ? -25.621 3.275 26.509 1.00 79.38 103 PHE A C 1
ATOM 821 O O . PHE A 1 103 ? -25.522 4.431 26.114 1.00 79.38 103 PHE A O 1
ATOM 828 N N . GLY A 1 104 ? -25.825 2.256 25.661 1.00 84.69 104 GLY A N 1
ATOM 829 C CA . GLY A 1 104 ? -25.937 2.416 24.196 1.00 84.69 104 GLY A CA 1
ATOM 830 C C . GLY A 1 104 ? -24.705 2.005 23.368 1.00 84.69 104 GLY A C 1
ATOM 831 O O . GLY A 1 104 ? -24.742 2.081 22.140 1.00 84.69 104 GLY A O 1
ATOM 832 N N . ARG A 1 105 ? -23.639 1.485 23.998 1.00 84.81 105 ARG A N 1
ATOM 833 C CA . ARG A 1 105 ? -22.397 1.032 23.327 1.00 84.81 105 ARG A CA 1
ATOM 834 C C . ARG A 1 105 ? -22.622 0.062 22.153 1.00 84.81 105 ARG A C 1
ATOM 836 O O . ARG A 1 105 ? -21.883 0.109 21.171 1.00 84.81 105 ARG A O 1
ATOM 843 N N . GLY A 1 106 ? -23.616 -0.825 22.248 1.00 85.25 106 GLY A N 1
ATOM 844 C CA . GLY A 1 106 ? -23.929 -1.803 21.196 1.00 85.25 106 GLY A CA 1
ATOM 845 C C . GLY A 1 106 ? -24.439 -1.161 19.902 1.00 85.25 106 GLY A C 1
ATOM 846 O O . GLY A 1 106 ? -24.007 -1.544 18.819 1.00 85.25 106 GLY A O 1
ATOM 847 N N . ILE A 1 107 ? -25.286 -0.135 20.019 1.00 89.44 107 ILE A N 1
ATOM 848 C CA . ILE A 1 107 ? -25.808 0.619 18.870 1.00 89.44 107 ILE A CA 1
ATOM 849 C C . ILE A 1 107 ? -24.674 1.417 18.223 1.00 89.44 107 ILE A C 1
ATOM 851 O O . ILE A 1 107 ? -24.519 1.395 17.007 1.00 89.44 107 ILE A O 1
ATOM 855 N N . PHE A 1 108 ? -23.828 2.053 19.037 1.00 89.12 108 PHE A N 1
ATOM 856 C CA . PHE A 1 108 ? -22.688 2.824 18.542 1.00 89.12 108 PHE A CA 1
ATOM 857 C C . PHE A 1 108 ? -21.703 1.952 17.743 1.00 89.12 108 PHE A C 1
ATOM 859 O O . PHE A 1 108 ? -21.288 2.332 16.652 1.00 89.12 108 PHE A O 1
ATOM 866 N N . ARG A 1 109 ? -21.414 0.731 18.225 1.00 87.25 109 ARG A N 1
ATOM 867 C CA . ARG A 1 109 ? -20.634 -0.279 17.482 1.00 87.25 109 ARG A CA 1
ATOM 868 C C . ARG A 1 109 ? -21.264 -0.641 16.143 1.00 87.25 109 ARG A C 1
ATOM 870 O O . ARG A 1 109 ? -20.552 -0.724 15.152 1.00 87.25 109 ARG A O 1
ATOM 877 N N . ALA A 1 110 ? -22.576 -0.862 16.112 1.00 89.56 110 ALA A N 1
ATOM 878 C CA . ALA A 1 110 ? -23.269 -1.219 14.880 1.00 89.56 110 ALA A CA 1
ATOM 879 C C . ALA A 1 110 ? -23.178 -0.092 13.837 1.00 89.56 110 ALA A C 1
ATOM 881 O O . ALA A 1 110 ? -22.816 -0.355 12.695 1.00 89.56 110 ALA A O 1
ATOM 882 N N . VAL A 1 111 ? -23.415 1.162 14.239 1.00 91.44 111 VAL A N 1
ATOM 883 C CA . VAL A 1 111 ? -23.339 2.331 13.343 1.00 91.44 111 VAL A CA 1
ATOM 884 C C . VAL A 1 111 ? -21.929 2.535 12.785 1.00 91.44 111 VAL A C 1
ATOM 886 O O . VAL A 1 111 ? -21.785 2.825 11.603 1.00 91.44 111 VAL A O 1
ATOM 889 N N . MET A 1 112 ? -20.886 2.331 13.596 1.00 89.06 112 MET A N 1
ATOM 890 C CA . MET A 1 112 ? -19.490 2.412 13.140 1.00 89.06 112 MET A CA 1
ATOM 891 C C . MET A 1 112 ? -19.124 1.364 12.087 1.00 89.06 112 MET A C 1
ATOM 893 O O . MET A 1 112 ? -18.246 1.611 11.268 1.00 89.06 112 MET A O 1
ATOM 897 N N . LEU A 1 113 ? -19.768 0.194 12.118 1.00 90.00 113 LEU A N 1
ATOM 898 C CA . LEU A 1 113 ? -19.500 -0.899 11.182 1.00 90.00 113 LEU A CA 1
ATOM 899 C C . LEU A 1 113 ? -20.323 -0.798 9.893 1.00 90.00 113 LEU A C 1
ATOM 901 O O . LEU A 1 113 ? -19.925 -1.384 8.891 1.00 90.00 113 LEU A O 1
ATOM 905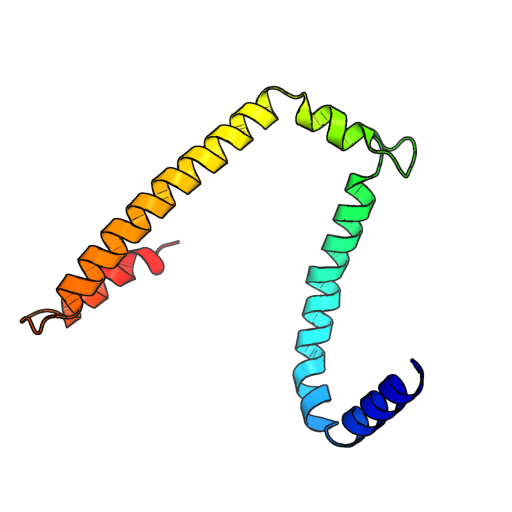 N N . LEU A 1 114 ? -21.431 -0.047 9.891 1.00 90.94 114 LEU A N 1
ATOM 906 C CA . LEU A 1 114 ? -22.240 0.196 8.690 1.00 90.94 114 LEU A CA 1
ATOM 907 C C . LEU A 1 114 ? -21.420 0.624 7.461 1.00 90.94 114 LEU A C 1
ATOM 909 O O . LEU A 1 114 ? -21.611 0.004 6.415 1.00 90.94 114 LEU A O 1
ATOM 913 N N . PRO A 1 115 ? -20.504 1.611 7.539 1.00 86.62 115 PRO A N 1
ATOM 914 C CA . PRO A 1 115 ? -19.744 2.037 6.365 1.00 86.62 115 PRO A CA 1
ATOM 915 C C . PRO A 1 115 ? -18.844 0.942 5.776 1.00 86.62 115 PRO A C 1
ATOM 917 O O . PRO A 1 115 ? -18.516 1.024 4.602 1.00 86.62 115 PRO A O 1
ATOM 920 N N . LEU A 1 116 ? -18.469 -0.095 6.535 1.00 89.44 116 LEU A N 1
ATOM 921 C CA . LEU A 1 116 ? -17.639 -1.193 6.017 1.00 89.44 116 LEU A CA 1
ATOM 922 C C . LEU A 1 116 ? -18.418 -2.175 5.129 1.00 89.44 116 LEU A C 1
ATOM 924 O O . LEU A 1 116 ? -17.809 -2.922 4.369 1.00 89.44 116 LEU A O 1
ATOM 928 N N . GLY A 1 117 ? -19.747 -2.229 5.264 1.00 85.50 117 GLY A N 1
ATOM 929 C CA . GLY A 1 117 ? -20.600 -3.165 4.524 1.00 85.50 117 GLY A CA 1
ATOM 930 C C . GLY A 1 117 ? -21.194 -2.592 3.238 1.00 85.50 117 GLY A C 1
ATOM 931 O O . GLY A 1 117 ? -21.844 -3.328 2.497 1.00 85.50 117 GLY A O 1
ATOM 932 N N . ILE A 1 118 ? -21.011 -1.293 2.995 1.00 87.75 118 ILE A N 1
ATOM 933 C CA . ILE A 1 118 ? -21.529 -0.601 1.817 1.00 87.75 118 ILE A CA 1
ATOM 934 C C . ILE A 1 118 ? -20.371 -0.491 0.811 1.00 87.75 118 ILE A C 1
ATOM 936 O O . ILE A 1 118 ? -19.378 0.157 1.143 1.00 87.75 118 ILE A O 1
ATOM 940 N N . PRO A 1 119 ? -20.456 -1.159 -0.357 1.00 79.69 119 PRO A N 1
ATOM 941 C CA . PRO A 1 119 ? -19.430 -1.079 -1.395 1.00 79.69 119 PRO A CA 1
ATOM 942 C C . PRO A 1 119 ? -19.380 0.294 -2.075 1.00 79.69 119 PRO A C 1
ATOM 944 O O . PRO A 1 119 ? -20.421 0.993 -2.101 1.00 79.69 119 PRO A O 1
#

Radius of gyration: 24.99 Å; Cα contacts (8 Å, |Δi|>4): 32; chains: 1; bounding box: 53×53×58 Å

Sequence (119 aa):
MSFVSFSFFLKRISKNKFEIILILPLALFVFGFTIGPIIQAIMMSFEGTFGGNFPTLASYSYIVHHHYFKAALFNTIFITGVGLTLELIFGMILALILSEKFFGRGIFRAVMLLPLGIP

Mean predicted aligned error: 10.03 Å

Secondary structure (DSSP, 8-state):
--HHHHHHHHHHHHH-HHHHHHHHHHHHHIIIIIIHHHHHHHHHHTS-TTS-SSS-SHHHHHHHH-HHHHHHHHHHHHHHHHHHHHHHHHHHHHHHHHHS--TTHHHHHHHHHGGGS--

pLDDT: mean 85.31, std 13.1, range [47.06, 98.44]

Foldseek 3Di:
DPPVVVVVVVVVCVVPVVVCVVCVVVVCCCCVPPVVVVVVVVQVQQAAPPRPDPRHCNSVVVLVPDPVNVVVVVVVCVCCVVVVVVCVVVVVVVVVVLVDDDDCSVVVVVVVCVVVPDD

Solvent-accessible surface area (backbone atoms only — not comparable to full-atom values): 6888 Å² total; per-residue (Å²): 136,72,69,66,61,55,58,53,52,56,58,50,51,70,76,43,51,69,62,49,60,70,46,41,65,59,49,52,48,45,48,59,71,51,48,45,56,50,53,52,53,54,56,56,57,25,30,19,87,82,79,59,60,79,85,38,63,59,35,55,57,52,47,71,70,32,67,68,49,53,53,52,50,50,51,50,53,50,51,50,53,53,47,51,53,49,50,51,53,52,51,50,53,52,49,55,60,68,68,51,95,58,93,62,56,69,59,54,53,51,60,69,48,48,68,78,75,58,132